Protein AF-A0A0Q8MUW9-F1 (afdb_monomer_lite)

Radius of gyration: 25.4 Å; chains: 1; bounding box: 71×42×57 Å

Structure (mmCIF, N/CA/C/O backbone):
data_AF-A0A0Q8MUW9-F1
#
_entry.id   AF-A0A0Q8MUW9-F1
#
loop_
_atom_site.group_PDB
_atom_site.id
_atom_site.type_symbol
_atom_site.label_atom_id
_atom_site.label_alt_id
_atom_site.label_comp_id
_atom_site.label_asym_id
_atom_site.label_entity_id
_atom_site.label_seq_id
_atom_site.pdbx_PDB_ins_code
_atom_site.Cartn_x
_atom_site.Cartn_y
_atom_site.Cartn_z
_atom_site.occupancy
_atom_site.B_iso_or_equiv
_atom_site.auth_seq_id
_atom_site.auth_comp_id
_atom_site.auth_asym_id
_atom_site.auth_atom_id
_atom_site.pdbx_PDB_model_num
ATOM 1 N N . MET A 1 1 ? 51.349 -38.019 39.511 1.00 40.59 1 MET A N 1
ATOM 2 C CA . MET A 1 1 ? 51.135 -36.591 39.167 1.00 40.59 1 MET A CA 1
ATOM 3 C C . MET A 1 1 ? 49.936 -36.544 38.223 1.00 40.59 1 MET A C 1
ATOM 5 O O . MET A 1 1 ? 49.961 -37.269 37.246 1.00 40.59 1 MET A O 1
ATOM 9 N N . ARG A 1 2 ? 48.765 -36.088 38.701 1.00 44.19 2 ARG A N 1
ATOM 10 C CA . ARG A 1 2 ? 48.096 -34.816 38.314 1.00 44.19 2 ARG A CA 1
ATOM 11 C C . ARG A 1 2 ? 47.955 -34.672 36.779 1.00 44.19 2 ARG A C 1
ATOM 13 O O . ARG A 1 2 ? 48.973 -34.605 36.118 1.00 44.19 2 ARG A O 1
ATOM 20 N N . GLY A 1 3 ? 46.776 -34.584 36.163 1.00 43.53 3 GLY A N 1
ATOM 21 C CA . GLY A 1 3 ? 45.438 -34.364 36.702 1.00 43.53 3 GLY A CA 1
ATOM 22 C C . GLY A 1 3 ? 44.333 -34.777 35.723 1.00 43.53 3 GLY A C 1
ATOM 23 O O . GLY A 1 3 ? 44.476 -34.684 34.508 1.00 43.53 3 GLY A O 1
ATOM 24 N N . HIS A 1 4 ? 43.224 -35.238 36.296 1.00 42.72 4 HIS A N 1
ATOM 25 C CA . HIS A 1 4 ? 41.962 -35.449 35.604 1.00 42.72 4 HIS A CA 1
ATOM 26 C C . HIS A 1 4 ? 41.325 -34.090 35.290 1.00 42.72 4 HIS A C 1
ATOM 28 O O . HIS A 1 4 ? 40.889 -33.379 36.197 1.00 42.72 4 HIS A O 1
ATOM 34 N N . GLY A 1 5 ? 41.275 -33.734 34.006 1.00 42.50 5 GLY A N 1
ATOM 35 C CA . GLY A 1 5 ? 40.456 -32.636 33.503 1.00 42.50 5 GLY A CA 1
ATOM 36 C C . GLY A 1 5 ? 38.980 -32.999 33.639 1.00 42.50 5 GLY A C 1
ATOM 37 O O . GLY A 1 5 ? 38.478 -33.875 32.938 1.00 42.50 5 GLY A O 1
ATOM 38 N N . ARG A 1 6 ? 38.313 -32.358 34.598 1.00 50.22 6 ARG A N 1
ATOM 39 C CA . ARG A 1 6 ? 36.874 -32.457 34.849 1.00 50.22 6 ARG A CA 1
ATOM 40 C C . ARG A 1 6 ? 36.093 -31.925 33.645 1.00 50.22 6 ARG A C 1
ATOM 42 O O . ARG A 1 6 ? 36.393 -30.854 33.128 1.00 50.22 6 ARG A O 1
ATOM 49 N N . LEU A 1 7 ? 35.058 -32.673 33.280 1.00 50.72 7 LEU A N 1
ATOM 50 C CA . LEU A 1 7 ? 33.951 -32.282 32.414 1.00 50.72 7 LEU A CA 1
ATOM 51 C C . LEU A 1 7 ? 33.426 -30.890 32.801 1.00 50.72 7 LEU A C 1
ATOM 53 O O . LEU A 1 7 ? 33.023 -30.680 33.946 1.00 50.72 7 LEU A O 1
ATOM 57 N N . GLN A 1 8 ? 33.366 -29.971 31.842 1.00 48.47 8 GLN A N 1
ATOM 58 C CA . GLN A 1 8 ? 32.486 -28.812 31.926 1.00 48.47 8 GLN A CA 1
ATOM 59 C C . GLN A 1 8 ? 31.727 -28.726 30.604 1.00 48.47 8 GLN A C 1
ATOM 61 O O . GLN A 1 8 ? 32.196 -28.171 29.615 1.00 48.47 8 GLN A O 1
ATOM 66 N N . ALA A 1 9 ? 30.566 -29.384 30.589 1.00 48.38 9 ALA A N 1
ATOM 67 C CA . ALA A 1 9 ? 29.544 -29.160 29.586 1.00 48.38 9 ALA A CA 1
ATOM 68 C C . ALA A 1 9 ? 29.155 -27.680 29.668 1.00 48.38 9 ALA A C 1
ATOM 70 O O . ALA A 1 9 ? 28.628 -27.230 30.687 1.00 48.38 9 ALA A O 1
ATOM 71 N N . GLY A 1 10 ? 29.495 -26.920 28.626 1.00 43.28 10 GLY A N 1
ATOM 72 C CA . GLY A 1 10 ? 29.026 -25.553 28.451 1.00 43.28 10 GLY A CA 1
ATOM 73 C C . GLY A 1 10 ? 27.505 -25.556 28.514 1.00 43.28 10 GLY A C 1
ATOM 74 O O . GLY A 1 10 ? 26.852 -26.256 27.740 1.00 43.28 10 GLY A O 1
ATOM 75 N N . GLY A 1 11 ? 26.972 -24.850 29.508 1.00 40.12 11 GLY A N 1
ATOM 76 C CA . GLY A 1 11 ? 25.559 -24.845 29.844 1.00 40.12 11 GLY A CA 1
ATOM 77 C C . GLY A 1 11 ? 24.691 -24.445 28.658 1.00 40.12 11 GLY A C 1
ATOM 78 O O . GLY A 1 11 ? 24.855 -23.370 28.084 1.00 40.12 11 GLY A O 1
ATOM 79 N N . LEU A 1 12 ? 23.734 -25.311 28.333 1.00 53.72 12 LEU A N 1
ATOM 80 C CA . LEU A 1 12 ? 22.510 -24.909 27.655 1.00 53.72 12 LEU A CA 1
ATOM 81 C C . LEU A 1 12 ? 21.842 -23.819 28.513 1.00 53.72 12 LEU A C 1
ATOM 83 O O . LEU A 1 12 ? 21.694 -24.032 29.722 1.00 53.72 12 LEU A O 1
ATOM 87 N N . PRO A 1 13 ? 21.447 -22.663 27.950 1.00 59.00 13 PRO A N 1
ATOM 88 C CA . PRO A 1 13 ? 20.620 -21.723 28.689 1.00 59.00 13 PRO A CA 1
ATOM 89 C C . PRO A 1 13 ? 19.307 -22.421 29.084 1.00 59.00 13 PRO A C 1
ATOM 91 O O . PRO A 1 13 ? 18.781 -23.221 28.302 1.00 59.00 13 PRO A O 1
ATOM 94 N N . PRO A 1 14 ? 18.791 -22.177 30.300 1.00 52.34 14 PRO A N 1
ATOM 95 C CA . PRO A 1 14 ? 17.598 -22.849 30.786 1.00 52.34 14 PRO A CA 1
ATOM 96 C C . PRO A 1 14 ? 16.409 -22.558 29.869 1.00 52.34 14 PRO A C 1
ATOM 98 O O . PRO A 1 14 ? 16.203 -21.425 29.434 1.00 52.34 14 PRO A O 1
ATOM 101 N N . ASN A 1 15 ? 15.637 -23.612 29.598 1.00 48.97 15 ASN A N 1
ATOM 102 C CA . ASN A 1 15 ? 14.319 -23.557 28.980 1.00 48.97 15 ASN A CA 1
ATOM 103 C C . ASN A 1 15 ? 13.525 -22.368 29.537 1.00 48.97 15 ASN A C 1
ATOM 105 O O . ASN A 1 15 ? 13.149 -22.372 30.710 1.00 48.97 15 ASN A O 1
ATOM 109 N N . ASN A 1 16 ? 13.224 -21.382 28.689 1.00 49.94 16 ASN A N 1
ATOM 110 C CA . ASN A 1 16 ? 12.142 -20.447 28.960 1.00 49.94 16 ASN A CA 1
ATOM 111 C C . ASN A 1 16 ? 10.838 -21.244 28.871 1.00 49.94 16 ASN A C 1
ATOM 113 O O . ASN A 1 16 ? 10.231 -21.360 27.807 1.00 49.94 16 ASN A O 1
ATOM 117 N N . HIS A 1 17 ? 10.415 -21.814 29.998 1.00 49.69 17 HIS A N 1
ATOM 118 C CA . HIS A 1 17 ? 9.005 -22.074 30.227 1.00 49.69 17 HIS A CA 1
ATOM 119 C C . HIS A 1 17 ? 8.304 -20.716 30.166 1.00 49.69 17 HIS A C 1
ATOM 121 O O . HIS A 1 17 ? 8.284 -19.971 31.143 1.00 49.69 17 HIS A O 1
ATOM 127 N N . ILE A 1 18 ? 7.767 -20.366 28.997 1.00 53.34 18 ILE A N 1
ATOM 128 C CA . ILE A 1 18 ? 6.704 -19.371 28.946 1.00 53.34 18 ILE A CA 1
ATOM 129 C C . ILE A 1 18 ? 5.496 -20.086 29.537 1.00 53.34 18 ILE A C 1
ATOM 131 O O . ILE A 1 18 ? 4.833 -20.877 28.869 1.00 53.34 18 ILE A O 1
ATOM 135 N N . ASP A 1 19 ? 5.284 -19.872 30.830 1.00 42.94 19 ASP A N 1
ATOM 136 C CA . ASP A 1 19 ? 4.019 -20.180 31.469 1.00 42.94 19 ASP A CA 1
ATOM 137 C C . ASP A 1 19 ? 2.934 -19.364 30.752 1.00 42.94 19 ASP A C 1
ATOM 139 O O . ASP A 1 19 ? 2.891 -18.137 30.835 1.00 42.94 19 ASP A O 1
ATOM 143 N N . ALA A 1 20 ? 2.091 -20.048 29.980 1.00 53.12 20 ALA A N 1
ATOM 144 C CA . ALA A 1 20 ? 0.937 -19.457 29.312 1.00 53.12 20 ALA A CA 1
ATOM 145 C C . ALA A 1 20 ? -0.246 -19.240 30.280 1.00 53.12 20 ALA A C 1
ATOM 147 O O . ALA A 1 20 ? -1.372 -19.013 29.839 1.00 53.12 20 ALA A O 1
ATOM 148 N N . SER A 1 21 ? -0.012 -19.304 31.593 1.00 51.84 21 SER A N 1
ATOM 149 C CA . SER A 1 21 ? -1.040 -19.208 32.630 1.00 51.84 21 SER A CA 1
ATOM 150 C C . SER A 1 21 ? -0.899 -17.892 33.391 1.00 51.84 21 SER A C 1
ATOM 152 O O . SER A 1 21 ? -0.515 -17.863 34.555 1.00 51.84 21 SER A O 1
ATOM 154 N N . GLY A 1 22 ? -1.180 -16.758 32.742 1.00 44.69 22 GLY A N 1
ATOM 155 C CA . GLY A 1 22 ? -1.009 -15.487 33.450 1.00 44.69 22 GLY A CA 1
ATOM 156 C C . GLY A 1 22 ? -1.259 -14.198 32.690 1.00 44.69 22 GLY A C 1
ATOM 157 O O . GLY A 1 22 ? -0.607 -13.205 32.983 1.00 44.69 22 GLY A O 1
ATOM 158 N N . ALA A 1 23 ? -2.189 -14.157 31.743 1.00 45.94 23 ALA A N 1
ATOM 159 C CA . ALA A 1 23 ? -2.737 -12.879 31.301 1.00 45.94 23 ALA A CA 1
ATOM 160 C C . ALA A 1 23 ? -4.241 -13.053 31.173 1.00 45.94 23 ALA A C 1
ATOM 162 O O . ALA A 1 23 ? -4.749 -13.577 30.184 1.00 45.94 23 ALA A O 1
ATOM 163 N N . GLY A 1 24 ? -4.927 -12.713 32.265 1.00 39.06 24 GLY A N 1
ATOM 164 C CA . GLY A 1 24 ? -6.370 -12.779 32.370 1.00 39.06 24 GLY A CA 1
ATOM 165 C C . GLY A 1 24 ? -7.057 -12.048 31.224 1.00 39.06 24 GLY A C 1
ATOM 166 O O . GLY A 1 24 ? -6.458 -11.238 30.515 1.00 39.06 24 GLY A O 1
ATOM 167 N N . ALA A 1 25 ? -8.350 -12.319 31.094 1.00 46.31 25 ALA A N 1
ATOM 168 C CA . ALA A 1 25 ? -9.296 -11.481 30.379 1.00 46.31 25 ALA A CA 1
ATOM 169 C C . ALA A 1 25 ? -9.328 -10.078 31.024 1.00 46.31 25 ALA A C 1
ATOM 171 O O . ALA A 1 25 ? -10.269 -9.704 31.715 1.00 46.31 25 ALA A O 1
ATOM 172 N N . GLY A 1 26 ? -8.240 -9.327 30.872 1.00 44.12 26 GLY A N 1
ATOM 173 C CA . GLY A 1 26 ? -8.142 -7.931 31.225 1.00 44.12 26 GLY A CA 1
ATOM 174 C C . GLY A 1 26 ? -8.962 -7.184 30.199 1.00 44.12 26 GLY A C 1
ATOM 175 O O . GLY A 1 26 ? -8.747 -7.346 28.996 1.00 44.12 26 GLY A O 1
ATOM 176 N N . ALA A 1 27 ? -9.934 -6.414 30.675 1.00 52.88 27 ALA A N 1
ATOM 177 C CA . ALA A 1 27 ? -10.638 -5.451 29.853 1.00 52.88 27 ALA A CA 1
ATOM 178 C C . ALA A 1 27 ? -9.601 -4.695 29.012 1.00 52.88 27 ALA A C 1
ATOM 180 O O . ALA A 1 27 ? -8.716 -4.037 29.558 1.00 52.88 27 ALA A O 1
ATOM 181 N N . ILE A 1 28 ? -9.656 -4.871 27.691 1.00 55.94 28 ILE A N 1
ATOM 182 C CA . ILE A 1 28 ? -8.757 -4.182 26.772 1.00 55.94 28 ILE A CA 1
ATOM 183 C C . ILE A 1 28 ? -9.066 -2.700 26.962 1.00 55.94 28 ILE A C 1
ATOM 185 O O . ILE A 1 28 ? -10.158 -2.260 26.583 1.00 55.94 28 ILE A O 1
ATOM 189 N N . SER A 1 29 ? -8.150 -1.955 27.589 1.00 58.94 29 SER A N 1
ATOM 190 C CA . SER A 1 29 ? -8.311 -0.513 27.774 1.00 58.94 29 SER A CA 1
ATOM 191 C C . SER A 1 29 ? -8.675 0.130 26.430 1.00 58.94 29 SER A C 1
ATOM 193 O O . SER A 1 29 ? -8.205 -0.354 25.392 1.00 58.94 29 SER A O 1
ATOM 195 N N . PRO A 1 30 ? -9.493 1.193 26.399 1.00 61.41 30 PRO A N 1
ATOM 196 C CA . PRO A 1 30 ? -9.835 1.900 25.161 1.00 61.41 30 PRO A CA 1
ATOM 197 C C . PRO A 1 30 ? -8.597 2.232 24.308 1.00 61.41 30 PRO A C 1
ATOM 199 O O . PRO A 1 30 ? -8.611 2.103 23.085 1.00 61.41 30 PRO A O 1
ATOM 202 N N . GLU A 1 31 ? -7.475 2.539 24.958 1.00 63.53 31 GLU A N 1
ATOM 203 C CA . GLU A 1 31 ? -6.171 2.781 24.338 1.00 63.53 31 GLU A CA 1
ATOM 204 C C . GLU A 1 31 ? -5.588 1.513 23.691 1.00 63.53 31 GLU A C 1
ATOM 206 O O . GLU A 1 31 ? -5.044 1.561 22.586 1.00 63.53 31 GLU A O 1
ATOM 211 N N . GLY A 1 32 ? -5.749 0.350 24.326 1.00 66.25 32 GLY A N 1
ATOM 212 C CA . GLY A 1 32 ? -5.392 -0.952 23.758 1.00 66.25 32 GLY A CA 1
ATOM 213 C C . GLY A 1 32 ? -6.240 -1.312 22.534 1.00 66.25 32 GLY A C 1
ATOM 214 O O . GLY A 1 32 ? -5.713 -1.866 21.567 1.00 66.25 32 GLY A O 1
ATOM 215 N N . GLN A 1 33 ? -7.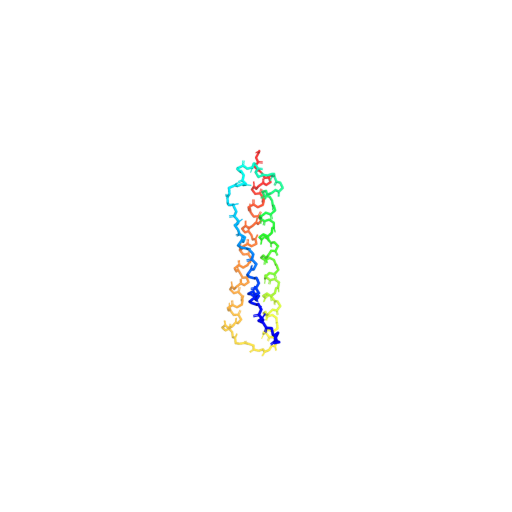521 -0.917 22.524 1.00 70.94 33 GLN A N 1
ATOM 216 C CA . GLN A 1 33 ? -8.424 -1.106 21.380 1.00 70.94 33 GLN A CA 1
ATOM 217 C C . GLN A 1 33 ? -8.030 -0.246 20.169 1.00 70.94 33 GLN A C 1
ATOM 219 O O . GLN A 1 33 ? -8.328 -0.620 19.038 1.00 70.94 33 GLN A O 1
ATOM 224 N N . LEU A 1 34 ? -7.330 0.874 20.385 1.00 75.69 34 LEU A N 1
ATOM 225 C CA . LEU A 1 34 ? -6.822 1.746 19.319 1.00 75.69 34 LEU A CA 1
ATOM 226 C C . LEU A 1 34 ? -5.397 1.400 18.882 1.00 75.69 34 LEU A C 1
ATOM 228 O O . LEU A 1 34 ? -5.057 1.568 17.711 1.00 75.69 34 LEU A O 1
ATOM 232 N N . THR A 1 35 ? -4.571 0.877 19.789 1.00 80.88 35 THR A N 1
ATOM 233 C CA . THR A 1 35 ? -3.155 0.579 19.517 1.00 80.88 35 THR A CA 1
ATOM 234 C C . THR A 1 35 ? -2.998 -0.432 18.376 1.00 80.88 35 THR A C 1
ATOM 236 O O . THR A 1 35 ? -2.177 -0.242 17.476 1.00 80.88 35 THR A O 1
ATOM 239 N N . SER A 1 36 ? -3.826 -1.479 18.358 1.00 81.69 36 SER A N 1
ATOM 240 C CA . SER A 1 36 ? -3.790 -2.498 17.303 1.00 81.69 36 SER A CA 1
ATOM 241 C C . SER A 1 36 ? -4.185 -1.951 15.917 1.00 81.69 36 SER A C 1
ATOM 243 O O . SER A 1 36 ? -3.343 -1.994 15.017 1.00 81.69 36 SER A O 1
ATOM 245 N N . PRO A 1 37 ? -5.367 -1.338 15.710 1.00 81.38 37 PRO A N 1
ATOM 246 C CA . PRO A 1 37 ? -5.740 -0.827 14.391 1.00 81.38 37 PRO A CA 1
ATOM 247 C C . PRO A 1 37 ? -4.858 0.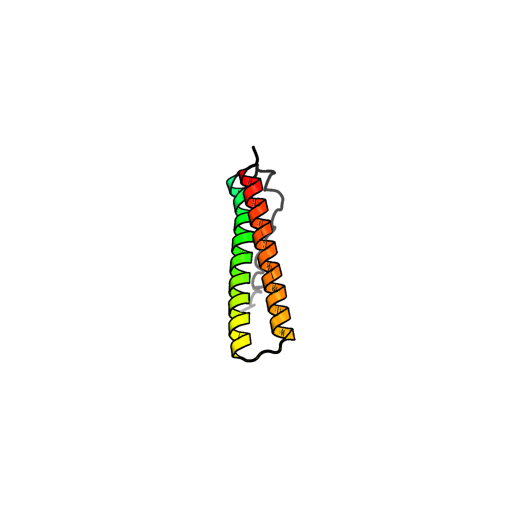345 13.932 1.00 81.38 37 PRO A C 1
ATOM 2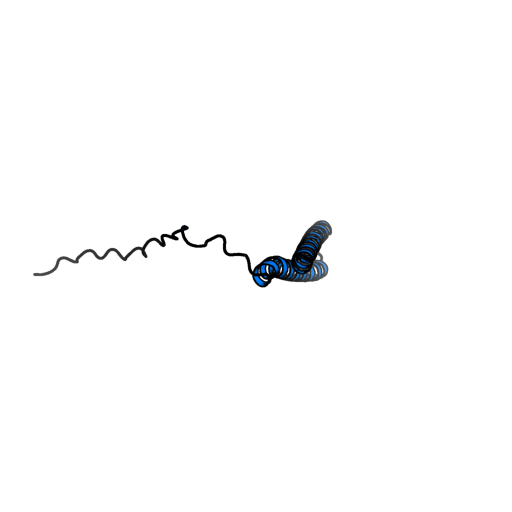49 O O . PRO A 1 37 ? -4.575 0.466 12.738 1.00 81.38 37 PRO A O 1
ATOM 252 N N . MET A 1 38 ? -4.349 1.179 14.848 1.00 83.56 38 MET A N 1
ATOM 253 C CA . MET A 1 38 ? -3.384 2.226 14.494 1.00 83.56 38 MET A CA 1
ATOM 254 C C . MET A 1 38 ? -2.036 1.651 14.051 1.00 83.56 38 MET A C 1
ATOM 256 O O . MET A 1 38 ? -1.472 2.136 13.069 1.00 83.56 38 MET A O 1
ATOM 260 N N . SER A 1 39 ? -1.524 0.614 14.722 1.00 86.38 39 SER A N 1
ATOM 261 C CA . SER A 1 39 ? -0.275 -0.038 14.304 1.00 86.38 39 SER A CA 1
ATOM 262 C C . SER A 1 39 ? -0.414 -0.717 12.937 1.00 86.38 39 SER A C 1
ATOM 264 O O . SER A 1 39 ? 0.473 -0.567 12.096 1.00 86.38 39 SER A O 1
ATOM 266 N N . ALA A 1 40 ? -1.561 -1.347 12.656 1.00 83.75 40 ALA A N 1
ATOM 267 C CA . ALA A 1 40 ? -1.879 -1.882 11.332 1.00 83.75 40 ALA A CA 1
ATOM 268 C C . ALA A 1 40 ? -1.893 -0.783 10.252 1.00 83.75 40 ALA A C 1
ATOM 270 O O . ALA A 1 40 ? -1.288 -0.947 9.192 1.00 83.75 40 ALA A O 1
ATOM 271 N N . CYS A 1 41 ? -2.499 0.378 10.540 1.00 86.19 41 CYS A N 1
ATOM 272 C CA . CYS A 1 41 ? -2.474 1.527 9.629 1.00 86.19 41 CYS A CA 1
ATOM 273 C C . CYS A 1 41 ? -1.047 2.017 9.356 1.00 86.19 41 CYS A C 1
ATOM 275 O O . CYS A 1 41 ? -0.672 2.263 8.210 1.00 86.19 41 CYS A O 1
ATOM 277 N N . GLN A 1 42 ? -0.239 2.166 10.407 1.00 89.38 42 GLN A N 1
ATOM 278 C CA . GLN A 1 42 ? 1.140 2.636 10.285 1.00 89.38 42 GLN A CA 1
ATOM 279 C C . GLN A 1 42 ? 2.001 1.665 9.473 1.00 89.38 42 GLN A C 1
ATOM 281 O O . GLN A 1 42 ? 2.808 2.109 8.655 1.00 89.38 42 GLN A O 1
ATOM 286 N N . LEU A 1 43 ? 1.819 0.357 9.668 1.00 89.50 43 LEU A N 1
ATOM 287 C CA . LEU A 1 43 ? 2.523 -0.671 8.909 1.00 89.50 43 LEU A CA 1
ATOM 288 C C . LEU A 1 43 ? 2.157 -0.612 7.421 1.00 89.50 43 LEU A C 1
ATOM 290 O O . LEU A 1 43 ? 3.051 -0.487 6.583 1.00 89.50 43 LEU A O 1
ATOM 294 N N . ALA A 1 44 ? 0.860 -0.600 7.102 1.00 90.69 44 ALA A N 1
ATOM 295 C CA . ALA A 1 44 ? 0.379 -0.516 5.723 1.00 90.69 44 ALA A CA 1
ATOM 296 C C . ALA A 1 44 ? 0.866 0.765 5.019 1.00 90.69 44 ALA A C 1
ATOM 298 O O . ALA A 1 44 ? 1.301 0.730 3.868 1.00 90.69 44 ALA A O 1
ATOM 299 N N . ALA A 1 45 ? 0.880 1.906 5.720 1.00 90.00 45 ALA A N 1
ATOM 300 C CA . ALA A 1 45 ? 1.394 3.162 5.175 1.00 90.00 45 ALA A CA 1
ATOM 301 C C . ALA A 1 45 ? 2.900 3.099 4.852 1.00 90.00 45 ALA A C 1
ATOM 303 O O . ALA A 1 45 ? 3.327 3.571 3.795 1.00 90.00 45 ALA A O 1
ATOM 304 N N . ARG A 1 46 ? 3.710 2.491 5.732 1.00 94.25 46 ARG A N 1
ATOM 305 C CA . ARG A 1 46 ? 5.155 2.307 5.502 1.00 94.25 46 ARG A CA 1
ATOM 306 C C . ARG A 1 46 ? 5.421 1.385 4.314 1.00 94.25 46 ARG A C 1
ATOM 308 O O . ARG A 1 46 ? 6.243 1.718 3.460 1.00 94.25 46 ARG A O 1
ATOM 315 N N . ASN A 1 47 ? 4.696 0.274 4.225 1.00 94.06 47 ASN A N 1
ATOM 316 C CA . ASN A 1 47 ? 4.805 -0.662 3.108 1.00 94.06 47 ASN A CA 1
ATOM 317 C C . ASN A 1 47 ? 4.395 -0.009 1.783 1.00 94.06 47 ASN A C 1
ATOM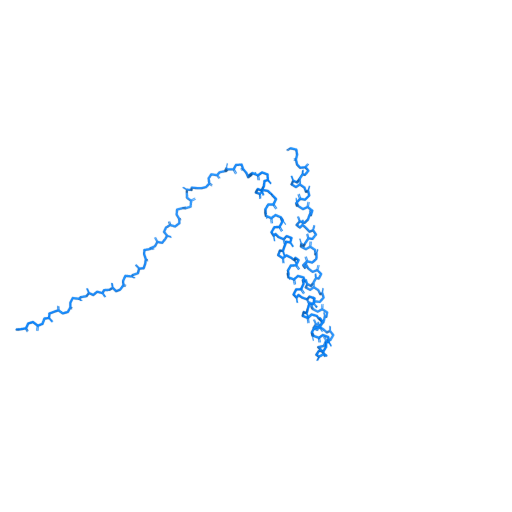 319 O O . ASN A 1 47 ? 5.109 -0.126 0.785 1.00 94.06 47 ASN A O 1
ATOM 323 N N . ALA A 1 48 ? 3.284 0.734 1.777 1.00 92.94 48 ALA A N 1
ATOM 324 C CA . ALA A 1 48 ? 2.821 1.471 0.607 1.00 92.94 48 ALA A CA 1
ATOM 325 C C . ALA A 1 48 ? 3.865 2.489 0.127 1.00 92.94 48 ALA A C 1
ATOM 327 O O . ALA A 1 48 ? 4.135 2.578 -1.071 1.00 92.94 48 ALA A O 1
ATOM 328 N N . HIS A 1 49 ? 4.499 3.218 1.051 1.00 94.31 49 HIS A N 1
ATOM 329 C CA . HIS A 1 49 ? 5.578 4.144 0.718 1.00 94.31 49 HIS A CA 1
ATOM 330 C C . HIS A 1 49 ? 6.777 3.422 0.082 1.00 94.31 49 HIS A C 1
ATOM 332 O O . HIS A 1 49 ? 7.231 3.821 -0.991 1.00 94.31 49 HIS A O 1
ATOM 338 N N . ALA A 1 50 ? 7.235 2.317 0.677 1.00 95.38 50 ALA A N 1
ATOM 339 C CA . ALA A 1 50 ? 8.340 1.526 0.134 1.00 95.38 50 ALA A CA 1
ATOM 340 C C . ALA A 1 50 ? 8.033 0.972 -1.272 1.00 95.38 50 ALA A C 1
ATOM 342 O O . ALA A 1 50 ? 8.873 1.045 -2.170 1.00 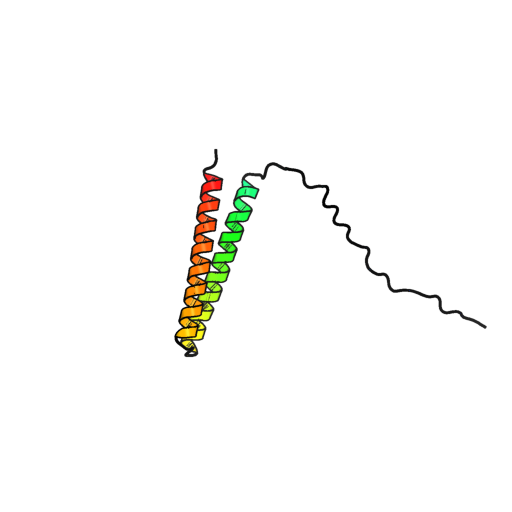95.38 50 ALA A O 1
ATOM 343 N N . LEU A 1 51 ? 6.812 0.475 -1.498 1.00 94.81 51 LEU A N 1
ATOM 344 C CA . LEU A 1 51 ? 6.365 0.005 -2.813 1.00 94.81 51 LEU A CA 1
ATOM 345 C C . LEU A 1 51 ? 6.283 1.140 -3.839 1.00 94.81 51 LEU A C 1
ATOM 347 O O . LEU A 1 51 ? 6.602 0.927 -5.009 1.00 94.81 51 LEU A O 1
ATOM 351 N N . ALA A 1 52 ? 5.877 2.342 -3.425 1.00 93.44 52 ALA A N 1
ATOM 352 C CA . ALA A 1 52 ? 5.845 3.510 -4.299 1.00 93.44 52 ALA A CA 1
ATOM 353 C C . ALA A 1 52 ? 7.259 3.932 -4.734 1.00 93.44 52 ALA A C 1
ATOM 355 O O . ALA A 1 52 ? 7.475 4.200 -5.918 1.00 93.44 52 ALA A O 1
ATOM 356 N N . GLU A 1 53 ? 8.235 3.924 -3.821 1.00 95.44 53 GLU A N 1
ATOM 357 C CA . GLU A 1 53 ? 9.642 4.163 -4.173 1.00 95.44 53 GLU A CA 1
ATOM 358 C C . GLU A 1 53 ? 10.193 3.076 -5.094 1.00 95.44 53 GLU A C 1
ATOM 360 O O . GLU A 1 53 ? 10.836 3.372 -6.103 1.00 95.44 53 GLU A O 1
ATOM 365 N N . GLN A 1 54 ? 9.879 1.810 -4.809 1.00 94.00 54 GLN A N 1
ATOM 366 C CA . GLN A 1 54 ? 10.254 0.699 -5.674 1.00 94.00 54 GLN A CA 1
ATOM 367 C C . GLN A 1 54 ? 9.678 0.879 -7.084 1.00 94.00 54 GLN A C 1
ATOM 369 O O . GLN A 1 54 ? 10.401 0.691 -8.063 1.00 94.00 54 GLN A O 1
ATOM 374 N N . ALA A 1 55 ? 8.407 1.278 -7.205 1.00 92.62 55 ALA A N 1
ATOM 375 C CA . ALA A 1 55 ? 7.765 1.543 -8.488 1.00 92.62 55 ALA A CA 1
ATOM 376 C C . ALA A 1 55 ? 8.464 2.675 -9.256 1.00 92.62 55 ALA A C 1
ATOM 378 O O . ALA A 1 55 ? 8.731 2.519 -10.449 1.00 92.62 55 ALA A O 1
ATOM 379 N N . ARG A 1 56 ? 8.805 3.782 -8.576 1.00 92.75 56 ARG A N 1
ATOM 380 C CA . ARG A 1 56 ? 9.561 4.901 -9.165 1.00 92.75 56 ARG A CA 1
ATOM 381 C C . ARG A 1 56 ? 10.929 4.458 -9.670 1.00 92.75 56 ARG A C 1
ATOM 383 O O . ARG A 1 56 ? 11.262 4.691 -10.830 1.00 92.75 56 ARG A O 1
ATOM 390 N N . ALA A 1 57 ? 11.697 3.777 -8.823 1.00 94.44 57 ALA A N 1
ATOM 391 C CA . ALA A 1 57 ? 13.030 3.302 -9.171 1.00 94.44 57 ALA A CA 1
ATOM 392 C C . ALA A 1 57 ? 12.984 2.276 -10.315 1.00 94.44 57 ALA A C 1
ATOM 394 O O . ALA A 1 57 ? 13.797 2.331 -11.232 1.00 94.44 57 ALA A O 1
ATOM 395 N N . GLY A 1 58 ? 12.009 1.365 -10.299 1.00 93.44 58 GLY A N 1
ATOM 396 C CA . GLY A 1 58 ? 11.813 0.395 -11.373 1.00 93.44 58 GLY A CA 1
ATOM 397 C C . GLY A 1 58 ? 11.414 1.040 -12.700 1.00 93.44 58 GLY A C 1
ATOM 398 O O . GLY A 1 58 ? 11.901 0.637 -13.753 1.00 93.44 58 GLY A O 1
ATOM 399 N N . ALA A 1 59 ? 10.592 2.091 -12.671 1.00 90.88 59 ALA A N 1
ATOM 400 C CA . ALA A 1 59 ? 10.284 2.860 -13.873 1.00 90.88 59 ALA A CA 1
ATOM 401 C C . ALA A 1 59 ? 11.542 3.517 -14.465 1.00 90.88 59 ALA A C 1
ATOM 403 O O . ALA A 1 59 ? 11.753 3.424 -15.672 1.00 90.88 59 ALA A O 1
ATOM 404 N N . ALA A 1 60 ? 12.403 4.102 -13.624 1.00 94.50 60 ALA A N 1
ATOM 405 C CA . ALA A 1 60 ? 13.669 4.698 -14.058 1.00 94.50 60 ALA A CA 1
ATOM 406 C C . ALA A 1 60 ? 14.655 3.666 -14.640 1.00 94.50 60 ALA A C 1
ATOM 408 O O . ALA A 1 60 ? 15.386 3.978 -15.574 1.00 94.50 60 ALA A O 1
ATOM 409 N N . ARG A 1 61 ? 14.651 2.427 -14.128 1.00 95.81 61 ARG A N 1
ATOM 410 C CA . ARG A 1 61 ? 15.471 1.317 -14.649 1.00 95.81 61 ARG A CA 1
ATOM 411 C C . ARG A 1 61 ? 14.915 0.658 -15.916 1.00 95.81 61 ARG A C 1
ATOM 413 O O . ARG A 1 61 ? 15.583 -0.199 -16.482 1.00 95.81 61 ARG A O 1
ATOM 420 N N . GLY A 1 62 ? 13.706 1.018 -16.351 1.00 96.12 62 GLY A N 1
ATOM 421 C CA . GLY A 1 62 ? 13.074 0.402 -17.519 1.00 96.12 62 GLY A CA 1
ATOM 422 C C . GLY A 1 62 ? 12.512 -1.001 -17.266 1.00 96.12 62 GLY A C 1
ATOM 423 O O . GLY A 1 62 ? 12.446 -1.800 -18.195 1.00 96.12 62 GLY A O 1
ATOM 424 N N . GLU A 1 63 ? 12.086 -1.308 -16.034 1.00 97.19 63 GLU A N 1
ATOM 425 C CA . GLU A 1 63 ? 11.482 -2.607 -15.692 1.00 97.19 63 GLU A CA 1
ATOM 426 C C . GLU A 1 63 ? 10.282 -2.946 -16.607 1.00 97.19 63 GLU A C 1
ATOM 428 O O . GLU A 1 63 ? 9.524 -2.051 -17.016 1.00 97.19 63 GLU A O 1
ATOM 433 N N . PRO A 1 64 ? 10.031 -4.233 -16.906 1.00 96.94 64 PRO A N 1
ATOM 434 C CA . PRO A 1 64 ? 8.946 -4.637 -17.794 1.00 96.94 64 PRO A CA 1
ATOM 435 C C . PRO A 1 64 ? 7.560 -4.247 -17.252 1.00 96.94 64 PRO A C 1
ATOM 437 O O . PRO A 1 64 ? 7.355 -3.996 -16.057 1.00 96.94 64 PRO A O 1
ATOM 440 N N . VAL A 1 65 ? 6.574 -4.158 -18.147 1.00 93.94 65 VAL A N 1
ATOM 441 C CA . VAL A 1 65 ? 5.208 -3.719 -17.806 1.00 93.94 65 VAL A CA 1
ATOM 442 C C . VAL A 1 65 ? 4.556 -4.674 -16.803 1.00 93.94 65 VAL A C 1
ATOM 444 O O . VAL A 1 65 ? 3.855 -4.239 -15.891 1.00 93.94 65 VAL A O 1
ATOM 447 N N . GLU A 1 66 ? 4.818 -5.969 -16.923 1.00 96.44 66 GLU A N 1
ATOM 448 C CA . GLU A 1 66 ? 4.324 -7.030 -16.047 1.00 96.44 66 GLU A CA 1
ATOM 449 C C . GLU A 1 66 ? 4.814 -6.836 -14.612 1.00 96.44 66 GLU A C 1
ATOM 451 O O . GLU A 1 66 ? 4.028 -6.949 -13.665 1.00 96.44 66 GLU A O 1
ATOM 456 N N . TRP A 1 67 ? 6.090 -6.472 -14.457 1.00 95.81 67 TRP A N 1
ATOM 457 C CA . TRP A 1 67 ? 6.687 -6.158 -13.163 1.00 95.81 67 TRP A CA 1
ATOM 458 C C . TRP A 1 67 ? 6.031 -4.919 -12.550 1.00 95.81 67 TRP A C 1
ATOM 460 O O . TRP A 1 67 ? 5.576 -4.957 -11.405 1.00 95.81 67 TRP A O 1
ATOM 470 N N . ARG A 1 68 ? 5.863 -3.847 -13.339 1.00 90.88 68 ARG A N 1
ATOM 471 C CA . ARG A 1 68 ? 5.195 -2.613 -12.888 1.00 90.88 68 ARG A CA 1
ATOM 472 C C . ARG A 1 68 ? 3.753 -2.879 -12.452 1.00 90.88 68 ARG A C 1
ATOM 474 O O . ARG A 1 68 ? 3.335 -2.429 -11.387 1.00 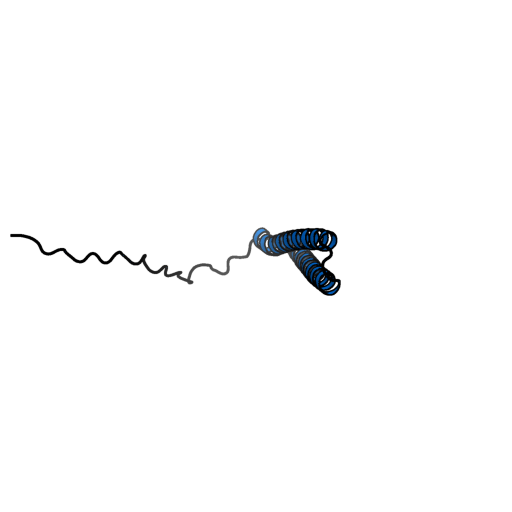90.88 68 ARG A O 1
ATOM 481 N N . ARG A 1 69 ? 3.008 -3.681 -13.221 1.00 94.25 69 ARG A N 1
ATOM 482 C CA . ARG A 1 69 ? 1.652 -4.132 -12.862 1.00 94.25 69 ARG A CA 1
ATOM 483 C C . ARG A 1 69 ? 1.642 -4.912 -11.547 1.00 94.25 69 ARG A C 1
ATOM 485 O O . ARG A 1 69 ? 0.732 -4.721 -10.744 1.00 94.25 69 ARG A O 1
ATOM 492 N N . ALA A 1 70 ? 2.628 -5.776 -11.309 1.00 96.75 70 ALA A N 1
ATOM 493 C CA . ALA A 1 70 ? 2.729 -6.522 -10.057 1.00 96.75 70 ALA A CA 1
ATOM 494 C C . ALA A 1 70 ? 2.958 -5.598 -8.851 1.00 96.75 70 ALA A C 1
ATOM 496 O O . ALA A 1 70 ? 2.279 -5.758 -7.836 1.00 96.75 70 ALA A O 1
ATOM 497 N N . VAL A 1 71 ? 3.842 -4.604 -8.972 1.00 95.44 71 VAL A N 1
ATOM 498 C CA . VAL A 1 71 ? 4.083 -3.615 -7.906 1.00 95.44 71 VAL A CA 1
ATOM 499 C C . VAL A 1 71 ? 2.827 -2.785 -7.625 1.00 95.44 71 VAL A C 1
ATOM 501 O O . VAL A 1 71 ? 2.439 -2.643 -6.468 1.00 95.44 71 VAL A O 1
ATOM 504 N N . LEU A 1 72 ? 2.120 -2.319 -8.661 1.00 92.12 72 LEU A N 1
ATOM 505 C CA . LEU A 1 72 ? 0.868 -1.567 -8.494 1.00 92.12 72 LEU A CA 1
ATOM 506 C C . LEU A 1 72 ? -0.247 -2.394 -7.832 1.00 92.12 72 LEU A C 1
ATOM 508 O O . LEU A 1 72 ? -1.016 -1.862 -7.027 1.00 92.12 72 LEU A O 1
ATOM 512 N N . ARG A 1 73 ? -0.328 -3.702 -8.118 1.00 96.38 73 ARG A N 1
ATOM 513 C CA . ARG A 1 73 ? -1.259 -4.605 -7.420 1.00 96.38 73 ARG A CA 1
ATOM 514 C C . ARG A 1 73 ? -0.936 -4.717 -5.932 1.00 96.38 73 ARG A C 1
ATOM 516 O O . ARG A 1 73 ? -1.863 -4.652 -5.130 1.00 96.38 73 ARG A O 1
ATOM 523 N N . LYS A 1 74 ? 0.346 -4.842 -5.570 1.00 96.44 74 LYS A N 1
ATOM 524 C CA . LYS A 1 74 ? 0.785 -4.863 -4.164 1.00 96.44 74 LYS A CA 1
ATOM 525 C C . LYS A 1 74 ? 0.447 -3.551 -3.461 1.00 96.44 74 LYS A C 1
ATOM 527 O O . LYS A 1 74 ? -0.178 -3.579 -2.411 1.00 96.44 74 LYS A O 1
ATOM 532 N N . LEU A 1 75 ? 0.747 -2.414 -4.093 1.00 93.69 75 LEU A N 1
ATOM 533 C CA . LEU A 1 75 ? 0.419 -1.088 -3.559 1.00 93.69 75 LEU A CA 1
ATOM 534 C C . LEU A 1 75 ? -1.090 -0.926 -3.314 1.00 93.69 75 LEU A C 1
ATOM 536 O O . LEU A 1 75 ? -1.511 -0.395 -2.291 1.00 93.69 75 LEU A O 1
ATOM 540 N N . SER A 1 76 ? -1.911 -1.437 -4.234 1.00 94.38 76 SER A N 1
ATOM 541 C CA . SER A 1 76 ? -3.369 -1.455 -4.071 1.00 94.38 76 SER A CA 1
ATOM 542 C C . SER A 1 76 ? -3.826 -2.355 -2.915 1.00 94.38 76 SER A C 1
ATOM 544 O O . SER A 1 76 ? -4.891 -2.119 -2.356 1.00 94.38 76 SER A O 1
ATOM 546 N N . GLY A 1 77 ? -3.067 -3.403 -2.582 1.00 94.81 77 GLY A N 1
ATOM 547 C CA . GLY A 1 77 ? -3.283 -4.235 -1.395 1.00 94.81 77 GLY A CA 1
ATOM 548 C C . GLY A 1 77 ? -3.072 -3.433 -0.116 1.00 94.81 77 GLY A C 1
ATOM 549 O O . GLY A 1 77 ? -4.023 -3.244 0.635 1.00 94.81 77 GLY A O 1
ATOM 550 N N . GLU A 1 78 ? -1.888 -2.836 0.042 1.00 92.88 78 GLU A N 1
ATOM 551 C CA . GLU A 1 78 ? -1.554 -2.018 1.221 1.00 92.88 78 GLU A CA 1
ATOM 552 C C . GLU A 1 78 ? -2.550 -0.863 1.431 1.00 92.88 78 GLU A C 1
ATOM 554 O O . GLU A 1 78 ? -2.944 -0.561 2.554 1.00 92.88 78 GLU A O 1
ATOM 559 N N . ALA A 1 79 ? -3.029 -0.233 0.351 1.00 90.94 79 ALA A N 1
ATOM 560 C CA . ALA A 1 79 ? -4.042 0.819 0.444 1.00 90.94 79 ALA A CA 1
ATOM 561 C C . ALA A 1 79 ? -5.391 0.312 0.996 1.00 90.94 79 ALA A C 1
ATOM 563 O O . ALA A 1 79 ? -6.084 1.040 1.713 1.00 90.94 79 ALA A O 1
ATOM 564 N N . ARG A 1 80 ? -5.782 -0.929 0.673 1.00 93.06 80 ARG A N 1
ATOM 565 C CA . ARG A 1 80 ? -6.998 -1.548 1.225 1.00 93.06 80 ARG A CA 1
ATOM 566 C C . ARG A 1 80 ? -6.814 -1.904 2.693 1.00 93.06 80 ARG A C 1
ATOM 568 O O . ARG A 1 80 ? -7.735 -1.652 3.468 1.00 93.06 80 ARG A O 1
ATOM 575 N N . ASP A 1 81 ? -5.647 -2.415 3.064 1.00 89.12 81 ASP A N 1
ATOM 576 C CA . ASP A 1 81 ? -5.332 -2.777 4.448 1.00 89.12 81 ASP A CA 1
ATOM 577 C C . ASP A 1 81 ? -5.275 -1.535 5.345 1.00 89.12 81 ASP A C 1
ATOM 579 O O . ASP A 1 81 ? -5.885 -1.510 6.415 1.00 89.12 81 ASP A O 1
ATOM 583 N N . LEU A 1 82 ? -4.678 -0.444 4.853 1.00 90.00 82 LEU A N 1
ATOM 584 C CA . LEU A 1 82 ? -4.725 0.867 5.503 1.00 90.00 82 LEU A CA 1
ATOM 585 C C . LEU A 1 82 ? -6.172 1.320 5.747 1.00 90.00 82 LEU A C 1
ATOM 587 O O . LEU A 1 82 ? -6.533 1.727 6.851 1.00 90.00 82 LEU A O 1
ATOM 591 N N . LEU A 1 83 ? -7.025 1.238 4.722 1.00 90.62 83 LEU A N 1
ATOM 592 C CA . LEU A 1 83 ? -8.427 1.636 4.834 1.00 90.62 83 LEU A CA 1
ATOM 593 C C . LEU A 1 83 ? -9.217 0.730 5.792 1.00 90.62 83 LEU A C 1
ATOM 595 O O . LEU A 1 83 ? -10.127 1.209 6.473 1.00 90.62 83 LEU A O 1
ATOM 599 N N . ALA A 1 84 ? -8.896 -0.563 5.850 1.00 88.19 84 ALA A N 1
ATOM 600 C CA . ALA A 1 84 ? -9.492 -1.499 6.796 1.00 88.19 84 ALA A CA 1
ATOM 601 C C . ALA A 1 84 ? -9.129 -1.128 8.241 1.00 88.19 84 ALA A C 1
ATOM 603 O O . ALA A 1 84 ? -10.039 -0.943 9.052 1.00 88.19 84 ALA A O 1
ATOM 604 N N . GLY A 1 85 ? -7.844 -0.896 8.525 1.00 85.50 85 GLY A N 1
ATOM 605 C CA . GLY A 1 85 ? -7.382 -0.445 9.840 1.00 85.50 85 GLY A CA 1
ATOM 606 C C . GLY A 1 85 ? -8.010 0.888 10.260 1.00 85.50 85 GLY A C 1
ATOM 607 O O . GLY A 1 85 ? -8.468 1.027 11.392 1.00 85.50 85 GLY A O 1
ATOM 608 N N . LEU A 1 86 ? -8.146 1.850 9.336 1.00 88.12 86 LEU A N 1
ATOM 609 C CA . LEU A 1 86 ? -8.803 3.136 9.615 1.00 88.12 86 LEU A CA 1
ATOM 610 C C . LEU A 1 86 ? -10.282 2.962 9.976 1.00 88.12 86 LEU A C 1
ATOM 612 O O . LEU A 1 86 ? -10.796 3.620 10.883 1.00 88.12 86 LEU A O 1
ATOM 616 N N . ARG A 1 87 ? -10.989 2.075 9.267 1.00 89.06 87 ARG A N 1
ATOM 617 C CA . ARG A 1 87 ? -12.394 1.764 9.565 1.00 89.06 87 ARG A CA 1
ATOM 618 C C . ARG A 1 87 ? -12.538 1.101 10.929 1.00 89.06 87 ARG A C 1
ATOM 620 O O . ARG A 1 87 ? -13.499 1.405 11.631 1.00 89.06 87 ARG A O 1
ATOM 627 N N . GLU A 1 88 ? -11.614 0.221 11.291 1.00 86.06 88 GLU A N 1
ATOM 628 C CA . GLU A 1 88 ? -11.595 -0.446 12.590 1.00 86.06 88 GLU A CA 1
ATOM 629 C C . GLU A 1 88 ? -11.288 0.528 13.731 1.00 86.06 88 GLU A C 1
ATOM 631 O O . GLU A 1 88 ? -12.070 0.605 14.676 1.00 86.06 88 GLU A O 1
ATOM 636 N N . ALA A 1 89 ? -10.256 1.365 13.591 1.00 83.12 89 ALA A N 1
ATOM 637 C CA . ALA A 1 89 ? -9.947 2.425 14.552 1.00 83.12 89 ALA A CA 1
ATOM 638 C C . ALA A 1 89 ? -11.152 3.353 14.768 1.00 83.12 89 ALA A C 1
ATOM 640 O O . ALA A 1 89 ? -11.526 3.654 15.900 1.00 83.12 89 ALA A O 1
ATOM 641 N N . ARG A 1 90 ? -11.833 3.748 13.683 1.00 86.56 90 ARG A N 1
ATOM 642 C CA . ARG A 1 90 ? -13.040 4.581 13.773 1.00 86.56 90 ARG A CA 1
ATOM 643 C C . ARG A 1 90 ? -14.192 3.880 14.495 1.00 86.56 90 ARG A C 1
ATOM 645 O O . ARG A 1 90 ? -14.956 4.537 15.192 1.00 86.56 90 ARG A O 1
ATOM 652 N N . ARG A 1 91 ? -14.346 2.563 14.330 1.00 86.75 91 ARG A N 1
ATOM 653 C CA . ARG A 1 91 ? -15.355 1.785 15.070 1.00 86.75 91 ARG A CA 1
ATOM 654 C C . ARG A 1 91 ? -15.023 1.703 16.555 1.00 86.75 91 ARG A C 1
ATOM 656 O O . ARG A 1 91 ? -15.946 1.814 17.351 1.00 86.75 91 ARG A O 1
ATOM 663 N N . ALA A 1 92 ? -13.750 1.537 16.910 1.00 83.62 92 ALA A N 1
ATOM 664 C CA . ALA A 1 92 ? -13.309 1.525 18.302 1.00 83.62 92 ALA A CA 1
ATOM 665 C C . ALA A 1 92 ? -13.603 2.866 18.999 1.00 83.62 92 ALA A C 1
ATOM 667 O O . ALA A 1 92 ? -14.126 2.863 20.104 1.00 83.62 92 ALA A O 1
ATOM 668 N N . LEU A 1 93 ? -13.375 3.997 18.317 1.00 83.38 93 LEU A N 1
ATOM 669 C CA . LEU A 1 93 ? -13.699 5.335 18.842 1.00 83.38 93 LEU A CA 1
ATOM 670 C C . LEU A 1 93 ? -15.202 5.593 19.023 1.00 83.38 93 LEU A C 1
ATOM 672 O O . LEU A 1 93 ? -15.587 6.372 19.885 1.00 83.38 93 LEU A O 1
ATOM 676 N N . ASN A 1 94 ? -16.045 4.975 18.195 1.00 86.06 94 ASN A N 1
ATOM 677 C CA . ASN A 1 94 ? -17.497 5.180 18.210 1.00 86.06 94 ASN A CA 1
ATOM 678 C C . ASN A 1 94 ? -18.247 4.119 19.033 1.00 86.06 94 ASN A C 1
ATOM 680 O O . ASN A 1 94 ? -19.477 4.062 18.974 1.00 86.06 94 ASN A O 1
ATOM 684 N N . ARG A 1 95 ? -17.530 3.229 19.729 1.00 74.56 95 ARG A N 1
ATOM 685 C CA . ARG A 1 95 ? -18.141 2.217 20.592 1.00 74.56 95 ARG A CA 1
ATOM 686 C C . ARG A 1 95 ? -18.512 2.890 21.928 1.00 74.56 95 ARG A C 1
ATOM 688 O O . ARG A 1 95 ? -17.640 3.551 22.485 1.00 74.56 95 ARG A O 1
ATOM 695 N N . PRO A 1 96 ? -19.777 2.797 22.380 1.00 53.66 96 PRO A N 1
ATOM 696 C CA . PRO A 1 96 ? -20.239 3.422 23.620 1.00 53.66 96 PRO A CA 1
ATOM 697 C C . PRO A 1 96 ? -19.611 2.795 24.867 1.00 53.66 96 PRO A C 1
ATOM 699 O O . PRO A 1 96 ? -19.247 1.596 24.806 1.00 53.66 96 PRO A O 1
#

pLDDT: mean 76.3, std 20.16, range [39.06, 97.19]

Secondary structure (DSSP, 8-state):
---------PPPPP---------------HHHHHHHHHHHHHHHHHHHHHHHHHHHHHHHTT--HHHHHHHHHHHHHHHHHHHHHHHHHHHHHT--

Foldseek 3Di:
DDDDDDDDDPDDDDDPPPPPPDDDPDPCPLVNQQVVLVVQLVVLVVVLVVLVVVLVVCVVVVHDPVVNVVSVVVSVVSVVSNVVSVVSNVVSVVDD

Sequence (96 aa):
MRGHGRLQAGGLPPNNHIDASGAGAGAISPEGQLTSPMSACQLAARNAHALAEQARAGAARGEPVEWRRAVLRKLSGEARDLLAGLREARRALNRP